Protein AF-A0A136HHC5-F1 (afdb_monomer)

Sequence (168 aa):
MVLAQAPSWQAALGEQFEQPYMQRLMQFLRTQADQQKVIFPPSENWFHAFEATPLDDVKVVILGQDPYHQPGQAHGLCFSVQPGVKVPPSLVNIYKELYSDLGVEPVSHGYLESWAQQGVLLLNSVLTVEQGAAGSHQGKGWERFTDEVIRVINARCQHVVFMLWGSY

Foldseek 3Di:
DAVPLAVQVRVQQVVVCVDPLNVQLVVVVVVCVVVVFDKPDPPVQLQVLSNLAHLAQAAEEEEAAEADQAPQQGRNFALAGDPPDARDPVVVVVQVVCCVPPVDHDDRHRHCSVVSNNNYRRHYLYSMDTHPGPCPCPPSRSNVSVVSVVVSSVVPPPNHHYDDPDPD

pLDDT: mean 96.65, std 3.64, range [62.94, 98.81]

Mean predicted aligned error: 2.7 Å

Nearest PDB structures (foldseek):
  8ail-assembly1_M  TM=9.779E-01  e=6.963E-22  Bacillus wiedmannii
  3zor-assembly1_A  TM=9.813E-01  e=4.497E-21  Bacillus subtilis subsp. subtilis str. 168
  3tr7-assembly1_A  TM=9.727E-01  e=1.069E-20  Coxiella burnetii
  6lyv-assembly7_M  TM=9.273E-01  e=2.427E-17  Human gammaherpesvirus 8
  6lyj-assembly2_B  TM=9.485E-01  e=1.123E-16  human gammaherpesvirus 4

Secondary structure (DSSP, 8-state):
---TT-HHHHHHHGGGGGSHHHHHHHHHHHHHHHTT--EES-GGGTTHHHHHS-GGG--EEEEESS---STTT-SSSTT---TTSPPPHHHHHHHHHHHHHH-PPPPS----HHHHTTTEEEEESS--EETTBTTTTTTSSHHHHHHHHHHHHHHH-SSPEEE--S--

Solvent-accessible surface area (backbone atoms only — not comparable to full-atom values): 9142 Å² total; per-residue (Å²): 133,78,46,81,80,18,60,65,43,28,76,73,48,49,70,54,56,75,33,73,56,41,48,51,30,52,50,50,54,48,53,40,50,76,69,69,51,58,56,22,24,55,80,88,22,48,56,33,30,44,50,48,20,44,57,92,50,46,42,32,39,40,57,34,57,56,44,48,31,53,90,75,32,29,58,32,38,38,83,29,24,39,82,94,42,82,59,50,72,70,46,53,50,53,37,51,47,43,28,74,76,71,65,44,80,69,72,95,58,26,59,50,63,73,47,18,66,72,10,31,31,26,39,34,38,24,53,44,18,35,60,80,34,80,68,65,44,64,93,48,40,40,50,64,52,42,50,50,50,54,50,48,44,71,72,75,49,72,89,60,44,76,50,79,75,75,94,122

Radius of gyration: 15.77 Å; Cα contacts (8 Å, |Δi|>4): 286; chains: 1; bounding box: 41×30×38 Å

Structure (mmCIF, N/CA/C/O backbone):
data_AF-A0A136HHC5-F1
#
_entry.id   AF-A0A136HHC5-F1
#
loop_
_atom_site.group_PDB
_atom_site.id
_atom_site.type_symbol
_atom_site.label_atom_id
_atom_site.label_alt_id
_atom_site.label_comp_id
_atom_site.label_asym_id
_atom_site.label_entity_id
_atom_site.label_seq_id
_atom_site.pdbx_PDB_ins_code
_atom_site.Cartn_x
_atom_site.Cartn_y
_atom_site.Cartn_z
_atom_site.occupancy
_atom_site.B_iso_or_equiv
_atom_site.auth_seq_id
_atom_site.auth_comp_id
_atom_site.auth_asym_id
_atom_site.auth_atom_id
_atom_site.pdbx_PDB_model_num
ATOM 1 N N . MET A 1 1 ? -15.417 5.228 6.291 1.00 80.44 1 MET A N 1
ATOM 2 C CA . MET A 1 1 ? -14.412 4.783 5.306 1.00 80.44 1 MET A CA 1
ATOM 3 C C . MET A 1 1 ? -15.156 4.103 4.182 1.00 80.44 1 MET A C 1
ATOM 5 O O . MET A 1 1 ? -16.056 3.329 4.474 1.00 80.44 1 MET A O 1
ATOM 9 N N . VAL A 1 2 ? -14.852 4.468 2.942 1.00 89.56 2 VAL A N 1
ATOM 10 C CA . VAL A 1 2 ? -15.470 3.933 1.724 1.00 89.56 2 VAL A CA 1
ATOM 11 C C . VAL A 1 2 ? -14.469 4.119 0.584 1.00 89.56 2 VAL A C 1
ATOM 13 O O . VAL A 1 2 ? -13.687 5.067 0.622 1.00 89.56 2 VAL A O 1
ATOM 16 N N . LEU A 1 3 ? -14.497 3.250 -0.421 1.00 92.88 3 LEU A N 1
ATOM 17 C CA . LEU A 1 3 ? -13.635 3.306 -1.604 1.00 92.88 3 LEU A CA 1
ATOM 18 C C . LEU A 1 3 ? -14.286 4.156 -2.706 1.00 92.88 3 LEU A C 1
ATOM 20 O O . LEU A 1 3 ? -14.445 3.718 -3.841 1.00 92.88 3 LEU A O 1
ATOM 24 N N . ALA A 1 4 ? -14.712 5.377 -2.370 1.00 90.69 4 ALA A N 1
ATOM 25 C CA . ALA A 1 4 ? -15.501 6.221 -3.275 1.00 90.69 4 ALA A CA 1
ATOM 26 C C . ALA A 1 4 ? -14.787 6.535 -4.604 1.00 90.69 4 ALA A C 1
ATOM 28 O O . ALA A 1 4 ? -15.439 6.631 -5.639 1.00 90.69 4 ALA A O 1
ATOM 29 N N . GLN A 1 5 ? -13.459 6.666 -4.572 1.00 94.19 5 GLN A N 1
ATOM 30 C CA . GLN A 1 5 ? -12.620 6.950 -5.743 1.00 94.19 5 GLN A CA 1
ATOM 31 C C . GLN A 1 5 ? -12.124 5.679 -6.453 1.00 94.19 5 GLN A C 1
ATOM 33 O O . GLN A 1 5 ? -11.455 5.763 -7.476 1.00 94.19 5 GLN A O 1
ATOM 38 N N . ALA A 1 6 ? -12.480 4.497 -5.946 1.00 96.94 6 ALA A N 1
ATOM 39 C CA . ALA A 1 6 ? -12.073 3.204 -6.479 1.00 96.94 6 ALA A CA 1
ATOM 40 C C . ALA A 1 6 ? -13.317 2.313 -6.693 1.00 96.94 6 ALA A C 1
ATOM 42 O O . ALA A 1 6 ? -13.545 1.365 -5.939 1.00 96.94 6 ALA A O 1
ATOM 43 N N . PRO A 1 7 ? -14.171 2.611 -7.694 1.00 97.19 7 PRO A N 1
ATOM 44 C CA . PRO A 1 7 ? -15.509 2.023 -7.820 1.00 97.19 7 PRO A CA 1
ATOM 45 C C . PRO A 1 7 ? -15.515 0.503 -8.039 1.00 97.19 7 PRO A C 1
ATOM 47 O O . PRO A 1 7 ? -16.367 -0.187 -7.474 1.00 97.19 7 PRO A O 1
ATOM 50 N N . SER A 1 8 ? -14.565 -0.040 -8.809 1.00 97.75 8 SER A N 1
ATOM 51 C CA . SER A 1 8 ? -14.440 -1.492 -9.018 1.00 97.75 8 SER A CA 1
ATOM 52 C C . SER A 1 8 ? -14.095 -2.219 -7.714 1.00 97.75 8 SER A C 1
ATOM 54 O O . SER A 1 8 ? -14.680 -3.257 -7.396 1.00 97.75 8 SER A O 1
ATOM 56 N N . TRP A 1 9 ? -13.235 -1.616 -6.892 1.00 98.31 9 TRP A N 1
ATOM 57 C CA . TRP A 1 9 ? -12.941 -2.101 -5.548 1.00 98.31 9 TRP A CA 1
ATOM 58 C C . TRP A 1 9 ? -14.110 -1.915 -4.582 1.00 98.31 9 TRP A C 1
ATOM 60 O O . TRP A 1 9 ? -14.411 -2.829 -3.819 1.00 98.31 9 TRP A O 1
ATOM 70 N N . GLN A 1 10 ? -14.814 -0.783 -4.629 1.00 98.00 10 GLN A N 1
ATOM 71 C CA . GLN A 1 10 ? -15.997 -0.532 -3.803 1.00 98.00 10 GLN A CA 1
ATOM 72 C C . GLN A 1 10 ? -17.084 -1.584 -4.037 1.00 98.00 10 GLN A C 1
ATOM 74 O O . GLN A 1 10 ? -17.690 -2.058 -3.080 1.00 98.00 10 GLN A O 1
ATOM 79 N N . ALA A 1 11 ? -17.307 -1.988 -5.288 1.00 97.38 11 ALA A N 1
ATOM 80 C CA . ALA A 1 11 ? -18.255 -3.047 -5.620 1.00 97.38 11 ALA A CA 1
ATOM 81 C C . ALA A 1 11 ? -17.830 -4.427 -5.080 1.00 97.38 11 ALA A C 1
ATOM 83 O O . ALA A 1 11 ? -18.678 -5.280 -4.830 1.00 97.38 11 ALA A O 1
ATOM 84 N N . ALA A 1 12 ? -16.527 -4.671 -4.910 1.00 97.62 12 ALA A N 1
ATOM 85 C CA . ALA A 1 12 ? -16.003 -5.950 -4.434 1.00 97.62 12 ALA A CA 1
ATOM 86 C C . ALA A 1 12 ? -15.836 -6.022 -2.906 1.00 97.62 12 ALA A C 1
ATOM 88 O O . ALA A 1 12 ? -16.011 -7.089 -2.323 1.00 97.62 12 ALA A O 1
ATOM 89 N N . LEU A 1 13 ? -15.489 -4.903 -2.269 1.00 97.75 13 LEU A N 1
ATOM 90 C CA . LEU A 1 13 ? -15.077 -4.825 -0.865 1.00 97.75 13 LEU A CA 1
ATOM 91 C C . LEU A 1 13 ? -16.000 -3.956 -0.006 1.00 97.75 13 LEU A C 1
ATOM 93 O O . LEU A 1 13 ? -15.780 -3.862 1.197 1.00 97.75 13 LEU A O 1
ATOM 97 N N . GLY A 1 14 ? -17.024 -3.321 -0.583 1.00 96.56 14 GLY A N 1
ATOM 98 C CA . GLY A 1 14 ? -17.904 -2.386 0.123 1.00 96.56 14 GLY A CA 1
ATOM 99 C C . GLY A 1 14 ? -18.488 -2.957 1.419 1.00 96.56 14 GLY A C 1
ATOM 100 O O . GLY A 1 14 ? -18.450 -2.299 2.457 1.00 96.56 14 GLY A O 1
ATOM 101 N N . GLU A 1 15 ? -18.921 -4.218 1.389 1.00 96.81 15 GLU A N 1
ATOM 102 C CA . GLU A 1 15 ? -19.483 -4.923 2.550 1.00 96.81 15 GLU A CA 1
ATOM 103 C C . GLU A 1 15 ? -18.464 -5.145 3.682 1.00 96.81 15 GLU A C 1
ATOM 105 O O . GLU A 1 15 ? -18.853 -5.298 4.841 1.00 96.81 15 GLU A O 1
ATOM 110 N N . GLN A 1 16 ? -17.153 -5.115 3.395 1.00 97.69 16 GLN A N 1
ATOM 111 C CA . GLN A 1 16 ? -16.116 -5.200 4.431 1.00 97.69 16 GLN A CA 1
ATOM 112 C C . GLN A 1 16 ? -16.173 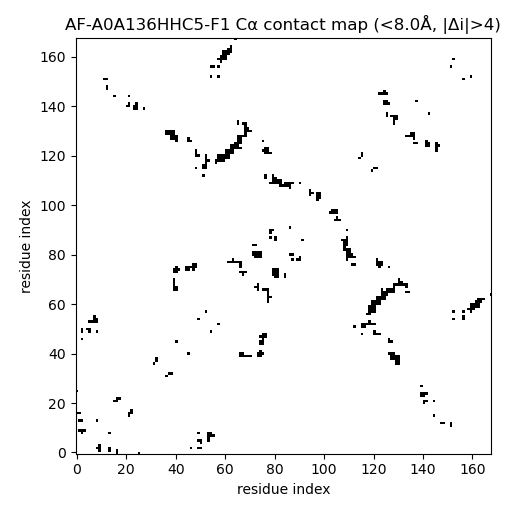-4.003 5.383 1.00 97.69 16 GLN A C 1
ATOM 114 O O . GLN A 1 16 ? -15.860 -4.142 6.567 1.00 97.69 16 GLN A O 1
ATOM 119 N N . PHE A 1 17 ? -16.630 -2.838 4.908 1.00 96.94 17 PHE A N 1
ATOM 120 C CA . PHE A 1 17 ? -16.765 -1.646 5.744 1.00 96.94 17 PHE A CA 1
ATOM 121 C C . PHE A 1 17 ? -17.863 -1.757 6.799 1.00 96.94 17 PHE A C 1
ATOM 123 O O . PHE A 1 17 ? -17.793 -1.074 7.820 1.00 96.94 17 PHE A O 1
ATOM 130 N N . GLU A 1 18 ? -18.823 -2.659 6.618 1.00 96.81 18 GLU A N 1
ATOM 131 C CA . GLU A 1 18 ? -19.905 -2.918 7.571 1.00 96.81 18 GLU A CA 1
ATOM 132 C C . GLU A 1 18 ? -19.519 -3.968 8.623 1.00 96.81 18 GLU A C 1
ATOM 134 O O . GLU A 1 18 ? -20.159 -4.080 9.670 1.00 96.81 18 GLU A O 1
ATOM 139 N N . GLN A 1 19 ? -18.431 -4.708 8.396 1.00 98.06 19 GLN A N 1
ATOM 140 C CA . GLN A 1 19 ? -18.024 -5.797 9.275 1.00 98.06 19 GLN A CA 1
ATOM 141 C C . GLN A 1 19 ? -17.565 -5.292 10.655 1.00 98.06 19 GLN A C 1
ATOM 143 O O . GLN A 1 19 ? -16.882 -4.265 10.754 1.00 98.06 19 GLN A O 1
ATOM 148 N N . PRO A 1 20 ? -17.810 -6.056 11.743 1.00 98.19 20 PRO A N 1
ATOM 149 C CA . PRO A 1 20 ? -17.457 -5.633 13.101 1.00 98.19 20 PRO A CA 1
ATOM 150 C C . PRO A 1 20 ? -15.977 -5.280 13.300 1.00 98.19 20 PRO A C 1
ATOM 152 O O . PRO A 1 20 ? -15.643 -4.417 14.111 1.00 98.19 20 PRO A O 1
ATOM 155 N N . TYR A 1 21 ? -15.061 -5.941 12.583 1.00 97.88 21 TYR A N 1
ATOM 156 C CA . TYR A 1 21 ? -13.632 -5.639 12.692 1.00 97.88 21 TYR A CA 1
ATOM 157 C C . TYR A 1 21 ? -13.293 -4.258 12.110 1.00 97.88 21 TYR A C 1
ATOM 159 O O . TYR A 1 21 ? -12.516 -3.528 12.721 1.00 97.88 21 TYR A O 1
ATOM 167 N N . MET A 1 22 ? -13.928 -3.871 11.000 1.00 97.62 22 MET A N 1
ATOM 168 C CA . MET A 1 22 ? -13.718 -2.574 10.364 1.00 97.62 22 MET A CA 1
ATOM 169 C C . MET A 1 22 ? -14.365 -1.443 11.168 1.00 97.62 22 MET A C 1
ATOM 171 O O . MET A 1 22 ? -13.780 -0.374 11.313 1.00 97.62 22 MET A O 1
ATOM 175 N N . GLN A 1 23 ? -15.524 -1.692 11.788 1.00 97.94 23 GLN A N 1
ATOM 176 C CA . GLN A 1 23 ? -16.146 -0.742 12.720 1.00 97.94 23 GLN A CA 1
ATOM 177 C C . GLN A 1 23 ? -15.245 -0.455 13.933 1.00 97.94 23 GLN A C 1
ATOM 179 O O . GLN A 1 23 ? -15.059 0.703 14.311 1.00 97.94 23 GLN A O 1
ATOM 184 N N . ARG A 1 24 ? -14.611 -1.493 14.500 1.00 98.31 24 ARG A N 1
ATOM 185 C CA . ARG A 1 24 ? -13.623 -1.333 15.582 1.00 98.31 24 ARG A CA 1
ATOM 186 C C . ARG A 1 24 ? -12.379 -0.572 15.130 1.00 98.31 24 ARG A C 1
ATOM 188 O O . ARG A 1 24 ? -11.920 0.301 15.861 1.00 98.31 24 ARG A O 1
ATOM 195 N N . LEU A 1 25 ? -11.866 -0.858 13.933 1.00 98.38 25 LEU A N 1
ATOM 196 C CA . LEU A 1 25 ? -10.742 -0.121 13.352 1.00 98.38 25 LEU A CA 1
ATOM 197 C C . LEU A 1 25 ? -11.087 1.365 13.154 1.00 98.38 25 LEU A C 1
ATOM 199 O O . LEU A 1 25 ? -10.315 2.232 13.555 1.00 98.38 25 LEU A O 1
ATOM 203 N N . MET A 1 26 ? -12.269 1.677 12.616 1.00 97.19 26 MET A N 1
ATOM 204 C CA . MET A 1 26 ? -12.738 3.059 12.466 1.00 97.19 26 MET A CA 1
ATOM 205 C C . MET A 1 26 ? -12.844 3.783 13.808 1.00 97.19 26 MET A C 1
ATOM 207 O O . MET A 1 26 ? -12.434 4.938 13.914 1.00 97.19 26 MET A O 1
ATOM 211 N N . GLN A 1 27 ? -13.374 3.119 14.838 1.00 98.19 27 GLN A N 1
ATOM 212 C CA . GLN A 1 27 ? -13.432 3.686 16.183 1.00 98.19 27 GLN A CA 1
ATOM 213 C C . GLN A 1 27 ? -12.029 3.941 16.743 1.00 98.19 27 GLN A C 1
ATOM 215 O O . GLN A 1 27 ? -11.778 5.024 17.261 1.00 98.19 27 GLN A O 1
ATOM 220 N N . PHE A 1 28 ? -11.107 2.988 16.586 1.00 98.50 28 PHE A N 1
ATOM 221 C CA . PHE A 1 28 ? -9.712 3.146 16.992 1.00 98.50 28 PHE A CA 1
ATOM 222 C C . PHE A 1 28 ? -9.057 4.364 16.323 1.00 98.50 28 PHE A C 1
ATOM 224 O O . PHE A 1 28 ? -8.493 5.206 17.017 1.00 98.50 28 PHE A O 1
ATOM 231 N N . LEU A 1 29 ? -9.182 4.506 15.000 1.00 98.06 29 LEU A N 1
ATOM 232 C CA . LEU A 1 29 ? -8.600 5.634 14.261 1.00 98.06 29 LEU A CA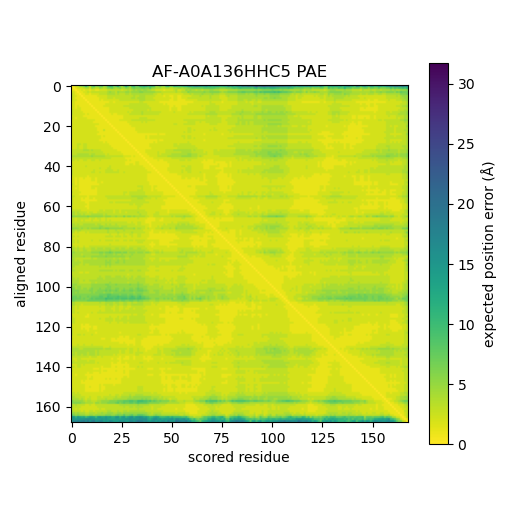 1
ATOM 233 C C . LEU A 1 29 ? -9.212 6.978 14.682 1.00 98.06 29 LEU A C 1
ATOM 235 O O . LEU A 1 29 ? -8.485 7.961 14.804 1.00 98.06 29 LEU A O 1
ATOM 239 N N . ARG A 1 30 ? -10.522 7.019 14.971 1.00 97.50 30 ARG A N 1
ATOM 240 C CA . ARG A 1 30 ? -11.179 8.209 15.540 1.00 97.50 30 ARG A CA 1
ATOM 241 C C . ARG A 1 30 ? -10.616 8.562 16.910 1.00 97.50 30 ARG A C 1
ATOM 243 O O . ARG A 1 30 ? -10.224 9.699 17.112 1.00 97.50 30 ARG A O 1
ATOM 250 N N . THR A 1 31 ? -10.485 7.590 17.811 1.00 98.25 31 THR A N 1
ATOM 251 C CA . THR A 1 31 ? -9.892 7.821 19.136 1.00 98.25 31 THR A CA 1
ATOM 252 C C . THR A 1 31 ? -8.457 8.338 19.040 1.00 98.25 31 THR A C 1
ATOM 254 O O . THR A 1 31 ? -8.079 9.229 19.793 1.00 98.25 31 THR A O 1
ATOM 257 N N . GLN A 1 32 ? -7.659 7.821 18.105 1.00 97.94 32 GLN A N 1
ATOM 258 C CA . GLN A 1 32 ? -6.300 8.314 17.874 1.00 97.94 32 GLN A CA 1
ATOM 259 C C . GLN A 1 32 ? -6.311 9.779 17.390 1.00 97.94 32 GLN A C 1
ATOM 261 O O . GLN A 1 32 ? -5.520 10.588 17.874 1.00 97.94 32 GLN A O 1
ATOM 266 N N . ALA A 1 33 ? -7.236 10.138 16.494 1.00 94.81 33 ALA A N 1
ATOM 267 C CA . ALA A 1 33 ? -7.417 11.515 16.035 1.00 94.81 33 ALA A CA 1
ATOM 268 C C . ALA A 1 33 ? -7.913 12.455 17.153 1.00 94.81 33 ALA A C 1
ATOM 270 O O . ALA A 1 33 ? -7.386 13.557 17.295 1.00 94.81 33 ALA A O 1
ATOM 271 N N . ASP A 1 34 ? -8.853 12.009 17.993 1.00 97.38 34 ASP A N 1
ATOM 272 C CA . ASP A 1 34 ? -9.353 12.761 19.156 1.00 97.38 34 ASP A CA 1
ATOM 273 C C . ASP A 1 34 ? -8.240 13.025 20.186 1.00 97.38 34 ASP A C 1
ATOM 275 O O . ASP A 1 34 ? -8.235 14.046 20.873 1.00 97.38 34 ASP A O 1
ATOM 279 N N . GLN A 1 35 ? -7.255 12.125 20.261 1.00 97.75 35 GLN A N 1
ATOM 280 C CA . GLN A 1 35 ? -6.031 12.275 21.056 1.00 97.75 35 GLN A CA 1
ATOM 281 C C . GLN A 1 35 ? -4.962 13.147 20.378 1.00 97.75 35 GLN A C 1
ATOM 283 O O . GLN A 1 35 ? -3.842 13.233 20.876 1.00 97.75 35 GLN A O 1
ATOM 288 N N . GLN A 1 36 ? -5.287 13.785 19.250 1.00 97.38 36 GLN A N 1
ATOM 289 C CA . GLN A 1 36 ? -4.389 14.644 18.472 1.00 97.38 36 GLN A CA 1
ATOM 290 C C . GLN A 1 36 ? -3.122 13.932 17.976 1.00 97.38 36 GLN A C 1
ATOM 292 O O . GLN A 1 36 ? -2.094 14.568 17.733 1.00 97.38 36 GLN A O 1
ATOM 297 N N . LYS A 1 37 ? -3.181 12.607 17.805 1.00 97.88 37 LYS A N 1
ATOM 298 C CA . LYS A 1 37 ? -2.072 11.846 17.233 1.00 97.88 37 LYS A CA 1
ATOM 299 C C . LYS A 1 37 ? -1.981 12.094 15.734 1.00 97.88 37 LYS A C 1
ATOM 301 O O . LYS A 1 37 ? -2.989 12.110 15.029 1.00 97.88 37 LYS A O 1
ATOM 306 N N . VAL A 1 38 ? -0.755 12.227 15.238 1.00 97.94 38 VAL A N 1
ATOM 307 C CA . VAL A 1 38 ? -0.491 12.335 13.801 1.00 97.94 38 VAL A CA 1
ATOM 308 C C . VAL A 1 38 ? -0.429 10.928 13.215 1.00 97.94 38 VAL A C 1
ATOM 310 O O . VAL A 1 38 ? 0.396 10.112 13.628 1.00 97.94 38 VAL A O 1
ATOM 313 N N . ILE A 1 39 ? -1.311 10.649 12.258 1.00 98.31 39 ILE A N 1
ATOM 314 C CA . ILE A 1 39 ? -1.408 9.362 11.566 1.00 98.31 39 ILE A CA 1
ATOM 315 C C . ILE A 1 39 ? -0.967 9.549 10.118 1.00 98.31 39 ILE A C 1
ATOM 317 O O . ILE A 1 39 ? -1.404 10.489 9.453 1.00 98.31 39 ILE A O 1
ATOM 321 N N . PHE A 1 40 ? -0.137 8.631 9.628 1.00 98.31 40 PHE A N 1
ATOM 322 C CA . PHE A 1 40 ? 0.273 8.560 8.234 1.00 98.31 40 PHE A CA 1
ATOM 323 C C . PHE A 1 40 ? -0.289 7.321 7.522 1.00 98.31 40 PHE A C 1
ATOM 325 O O . PHE A 1 40 ? -0.449 6.278 8.156 1.00 98.31 40 PHE A O 1
ATOM 332 N N . PRO A 1 41 ? -0.543 7.415 6.204 1.00 97.88 41 PRO A N 1
ATOM 333 C CA . PRO A 1 41 ? -0.592 8.669 5.446 1.00 97.88 41 PRO A CA 1
ATOM 334 C C . PRO A 1 41 ? -1.828 9.512 5.858 1.00 97.88 41 PRO A C 1
ATOM 336 O O . PRO A 1 41 ? -2.643 9.037 6.659 1.00 97.88 41 PRO A O 1
ATOM 339 N N . PRO A 1 42 ? -1.975 10.757 5.357 1.00 96.19 42 PRO A N 1
ATOM 340 C CA . PRO A 1 42 ? -3.217 11.521 5.501 1.00 96.19 42 PRO A CA 1
ATOM 341 C C . PRO A 1 42 ? -4.443 10.695 5.092 1.00 96.19 42 PRO A C 1
ATOM 343 O O . PRO A 1 42 ? -4.336 9.814 4.236 1.00 96.19 42 PRO A O 1
ATOM 346 N N . SER A 1 43 ? -5.593 10.945 5.722 1.00 95.50 43 SER A N 1
ATOM 347 C CA . SER A 1 43 ? -6.784 10.086 5.600 1.00 95.50 43 SER A CA 1
ATOM 348 C C . SER A 1 43 ? -7.309 9.913 4.178 1.00 95.50 43 SER A C 1
ATOM 350 O O . SER A 1 43 ? -7.822 8.850 3.837 1.00 95.50 43 SER A O 1
ATOM 352 N N . GLU A 1 44 ? -7.138 10.934 3.347 1.00 95.81 44 GLU A N 1
ATOM 353 C CA . GLU A 1 44 ? -7.452 10.935 1.922 1.00 95.81 44 GLU A CA 1
ATOM 354 C C . GLU A 1 44 ? -6.623 9.918 1.127 1.00 95.81 44 GLU A C 1
ATOM 356 O O . GLU A 1 44 ? -7.083 9.433 0.106 1.00 95.81 44 GLU A O 1
ATOM 361 N N . ASN A 1 45 ? -5.449 9.527 1.631 1.00 97.50 45 ASN A N 1
ATOM 362 C CA . ASN A 1 45 ? -4.514 8.634 0.951 1.00 97.50 45 ASN A CA 1
ATOM 363 C C . ASN A 1 45 ? -4.510 7.208 1.523 1.00 97.50 45 ASN A C 1
ATOM 365 O O . ASN A 1 45 ? -3.694 6.388 1.109 1.00 97.50 45 ASN A O 1
ATOM 369 N N . TRP A 1 46 ? -5.379 6.867 2.484 1.00 97.75 46 TRP A N 1
ATOM 370 C CA . TRP A 1 46 ? -5.407 5.509 3.062 1.00 97.75 46 TRP A CA 1
ATOM 371 C C . TRP A 1 46 ? -5.709 4.424 2.027 1.00 97.75 46 TRP A C 1
ATOM 373 O O . TRP A 1 46 ? -5.282 3.284 2.188 1.00 97.75 46 TRP A O 1
ATOM 383 N N . PHE A 1 47 ? -6.439 4.783 0.973 1.00 98.12 47 PHE A N 1
ATOM 384 C CA . PHE A 1 47 ? -6.871 3.870 -0.077 1.00 98.12 47 PHE A CA 1
ATOM 385 C C . PHE A 1 47 ? -6.238 4.163 -1.437 1.00 98.12 47 PHE A C 1
ATOM 387 O O . PHE A 1 47 ? -6.654 3.569 -2.427 1.00 98.12 47 PHE A O 1
ATOM 394 N N . HIS A 1 48 ? -5.213 5.020 -1.485 1.00 98.56 48 HIS A N 1
ATOM 395 C CA . HIS A 1 48 ? -4.611 5.492 -2.736 1.00 98.56 48 HIS A CA 1
ATOM 396 C C . HIS A 1 48 ? -4.158 4.348 -3.659 1.00 98.56 48 HIS A C 1
ATOM 398 O O . HIS A 1 48 ? -4.371 4.408 -4.863 1.00 98.56 48 HIS A O 1
ATOM 404 N N . ALA A 1 49 ? -3.644 3.236 -3.113 1.00 98.56 49 ALA A N 1
ATOM 405 C CA . ALA A 1 49 ? -3.296 2.052 -3.910 1.00 98.56 49 ALA A CA 1
ATOM 406 C C . ALA A 1 49 ? -4.459 1.510 -4.766 1.00 98.56 49 ALA A C 1
ATOM 408 O O . ALA A 1 49 ? -4.242 1.089 -5.902 1.00 98.56 49 ALA A O 1
ATOM 409 N N . PHE A 1 50 ? -5.688 1.547 -4.243 1.00 98.56 50 PHE A N 1
ATOM 410 C CA . PHE A 1 50 ? -6.897 1.093 -4.938 1.00 98.56 50 PHE A CA 1
ATOM 411 C C . PHE A 1 50 ? -7.403 2.111 -5.960 1.00 98.56 50 PHE A C 1
ATOM 413 O O . PHE A 1 50 ? -8.018 1.735 -6.955 1.00 98.56 50 PHE A O 1
ATOM 420 N N . GLU A 1 51 ? -7.164 3.396 -5.702 1.00 98.00 51 GLU A N 1
ATOM 421 C CA . GLU A 1 51 ? -7.524 4.499 -6.595 1.00 98.00 51 GLU A CA 1
ATOM 422 C C . GLU A 1 51 ? -6.588 4.531 -7.808 1.00 98.00 51 GLU A C 1
ATOM 424 O O . GLU A 1 51 ? -7.040 4.647 -8.944 1.00 98.00 51 GLU A O 1
ATOM 429 N N . ALA A 1 52 ? -5.289 4.343 -7.568 1.00 98.38 52 ALA A N 1
ATOM 430 C CA . ALA A 1 52 ? -4.261 4.316 -8.599 1.00 98.38 52 ALA A CA 1
ATOM 431 C C . ALA A 1 52 ? -4.257 3.018 -9.427 1.00 98.38 52 ALA A C 1
ATOM 433 O O . ALA A 1 52 ? -3.798 3.032 -10.567 1.00 98.38 52 ALA A O 1
ATOM 434 N N . THR A 1 53 ? -4.750 1.904 -8.868 1.00 98.69 53 THR A N 1
ATOM 435 C CA . THR A 1 53 ? -4.803 0.597 -9.548 1.00 98.69 53 THR A CA 1
ATOM 436 C C . THR A 1 53 ? -6.208 -0.009 -9.449 1.00 98.69 53 THR A C 1
ATOM 438 O O . THR A 1 53 ? -6.498 -0.701 -8.468 1.00 98.69 53 THR A O 1
ATOM 441 N N . PRO A 1 54 ? -7.103 0.218 -10.430 1.00 98.12 54 PRO A N 1
ATOM 442 C CA . PRO A 1 54 ? -8.42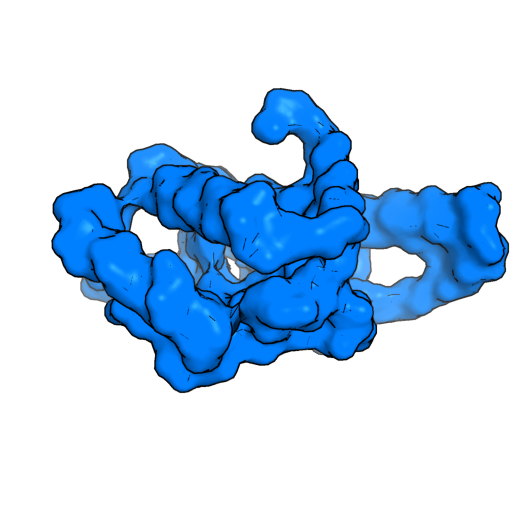6 -0.408 -10.460 1.00 98.12 54 PRO A CA 1
ATOM 443 C C . PRO A 1 54 ? -8.348 -1.941 -10.422 1.00 98.12 54 PRO A C 1
ATOM 445 O O . PRO A 1 54 ? -7.419 -2.526 -10.972 1.00 98.12 54 PRO A O 1
ATOM 448 N N . LEU A 1 55 ? -9.341 -2.602 -9.810 1.00 98.44 55 LEU A N 1
ATOM 449 C CA . LEU A 1 55 ? -9.353 -4.065 -9.629 1.00 98.44 55 LEU A CA 1
ATOM 450 C C . LEU A 1 55 ? -9.133 -4.835 -10.941 1.00 98.44 55 LEU A C 1
ATOM 452 O O . LEU A 1 55 ? -8.371 -5.799 -10.973 1.00 98.44 55 LEU A O 1
ATOM 456 N N . ASP A 1 56 ? -9.777 -4.391 -12.018 1.00 96.69 56 ASP A N 1
ATOM 457 C CA . ASP A 1 56 ? -9.722 -5.056 -13.323 1.00 96.69 56 ASP A CA 1
ATOM 458 C C . ASP A 1 56 ? -8.373 -4.851 -14.042 1.00 96.69 56 ASP A C 1
ATOM 460 O O . ASP A 1 56 ? -8.047 -5.597 -14.964 1.00 96.69 56 ASP A O 1
ATOM 464 N N . ASP A 1 57 ? -7.567 -3.887 -13.586 1.00 97.75 57 ASP A N 1
ATOM 465 C CA . ASP A 1 57 ? -6.261 -3.542 -14.157 1.00 97.75 57 ASP A CA 1
ATOM 466 C C . ASP A 1 57 ? -5.084 -4.153 -13.376 1.00 97.75 57 ASP A C 1
ATOM 468 O O . ASP A 1 57 ? -3.925 -3.984 -13.770 1.00 97.75 57 ASP A O 1
ATOM 472 N N . VAL A 1 58 ? -5.348 -4.867 -12.274 1.00 98.62 58 VAL A N 1
ATOM 473 C CA . VAL A 1 58 ? -4.306 -5.497 -11.450 1.00 98.62 58 VAL A CA 1
ATOM 474 C C . VAL A 1 58 ? -3.577 -6.578 -12.251 1.00 98.62 58 VAL A C 1
ATOM 476 O O . VAL A 1 58 ? -4.161 -7.580 -12.660 1.00 98.62 58 VAL A O 1
ATOM 479 N N . LYS A 1 59 ? -2.262 -6.404 -12.412 1.00 98.56 59 LYS A N 1
ATOM 480 C CA . LYS A 1 59 ? -1.347 -7.358 -13.066 1.00 98.56 59 LYS A CA 1
ATOM 481 C C . LYS A 1 59 ? -0.304 -7.902 -12.102 1.00 98.56 59 LYS A C 1
ATOM 483 O O . LYS A 1 59 ? 0.050 -9.077 -12.164 1.00 98.56 59 LYS A O 1
ATOM 488 N N . VAL A 1 60 ? 0.196 -7.043 -11.217 1.00 98.75 60 VAL A N 1
ATOM 489 C CA . VAL A 1 60 ? 1.213 -7.384 -10.220 1.00 98.75 60 VAL A CA 1
ATOM 490 C C . VAL A 1 60 ? 0.753 -6.878 -8.862 1.00 98.75 60 VAL A C 1
ATOM 492 O O . VAL A 1 60 ? 0.216 -5.779 -8.766 1.00 98.75 60 VAL A O 1
ATOM 495 N N . VAL A 1 61 ? 0.986 -7.654 -7.811 1.00 98.62 61 VAL A N 1
ATOM 496 C CA . VAL A 1 61 ? 0.795 -7.235 -6.421 1.00 98.62 61 VAL A CA 1
ATOM 497 C C . VAL A 1 61 ? 2.150 -7.252 -5.733 1.00 98.62 61 VAL A C 1
ATOM 499 O O . VAL A 1 61 ? 2.811 -8.289 -5.696 1.00 98.62 61 VAL A O 1
ATOM 502 N N . ILE A 1 62 ? 2.554 -6.115 -5.175 1.00 98.50 62 ILE A N 1
ATOM 503 C CA . ILE A 1 62 ? 3.727 -6.003 -4.307 1.00 98.50 62 ILE A CA 1
ATOM 504 C C . ILE A 1 62 ? 3.215 -5.696 -2.904 1.00 98.50 62 ILE A C 1
ATOM 506 O O . ILE A 1 62 ? 2.435 -4.758 -2.726 1.00 98.50 62 ILE A O 1
ATOM 510 N N . LEU A 1 63 ? 3.649 -6.488 -1.921 1.00 97.12 63 LEU A N 1
ATOM 511 C CA . LEU A 1 63 ? 3.236 -6.321 -0.530 1.00 97.12 63 LEU A CA 1
ATOM 512 C C . LEU A 1 63 ? 4.312 -5.621 0.304 1.00 97.12 63 LEU A C 1
ATOM 514 O O . LEU A 1 63 ? 5.471 -6.035 0.334 1.00 97.12 63 LEU A O 1
ATOM 518 N N . GLY A 1 64 ? 3.901 -4.568 1.006 1.00 96.12 64 GLY A N 1
ATOM 519 C CA . GLY A 1 64 ? 4.635 -3.964 2.116 1.00 96.12 64 GLY A CA 1
ATOM 520 C C . GLY A 1 64 ? 3.987 -4.278 3.466 1.00 96.12 64 GLY A C 1
ATOM 521 O O . GLY A 1 64 ? 2.937 -4.913 3.535 1.00 96.12 64 GLY A O 1
ATOM 522 N N . GLN A 1 65 ? 4.609 -3.819 4.552 1.00 94.38 65 GLN A N 1
ATOM 523 C CA . GLN A 1 65 ? 4.132 -4.065 5.918 1.00 94.38 65 GLN A CA 1
ATOM 524 C C . GLN A 1 65 ? 3.267 -2.900 6.405 1.00 94.38 65 GLN A C 1
ATOM 526 O O . GLN A 1 65 ? 2.043 -2.965 6.361 1.00 94.38 65 GLN A O 1
ATOM 531 N N . ASP A 1 66 ? 3.891 -1.803 6.820 1.00 94.00 66 ASP A N 1
ATOM 532 C CA . ASP A 1 66 ? 3.230 -0.580 7.259 1.00 94.00 66 ASP A CA 1
ATOM 533 C C . ASP A 1 66 ? 3.730 0.646 6.472 1.00 94.00 66 ASP A C 1
ATOM 535 O O . ASP A 1 66 ? 4.783 0.601 5.823 1.00 94.00 66 ASP A O 1
ATOM 539 N N . PRO A 1 67 ? 2.980 1.762 6.471 1.00 97.50 67 PRO A N 1
ATOM 540 C CA . PRO A 1 67 ? 3.410 2.977 5.800 1.00 97.50 67 PRO A CA 1
ATOM 541 C C . PRO A 1 67 ? 4.655 3.569 6.464 1.00 97.50 67 PRO A C 1
ATOM 543 O O . PRO A 1 67 ? 4.926 3.363 7.645 1.00 97.50 67 PRO A O 1
ATOM 546 N N . TYR A 1 68 ? 5.382 4.409 5.731 1.00 97.19 68 TYR A N 1
ATOM 547 C CA . TYR A 1 68 ? 6.437 5.213 6.338 1.00 97.19 68 TYR A CA 1
ATOM 548 C C . TYR A 1 68 ? 5.891 6.130 7.443 1.00 97.19 68 TYR A C 1
ATOM 550 O O . TYR A 1 68 ? 4.930 6.872 7.243 1.00 97.19 68 TYR A O 1
ATOM 558 N N . HIS A 1 69 ? 6.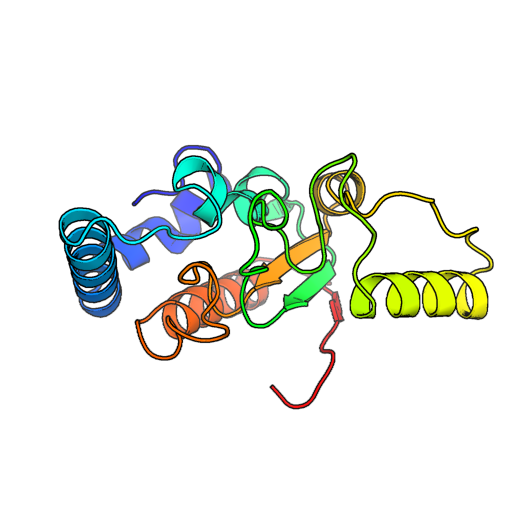554 6.122 8.599 1.00 96.06 69 HIS A N 1
ATOM 559 C CA . HIS A 1 69 ? 6.102 6.814 9.810 1.00 96.06 69 HIS A CA 1
ATOM 560 C C . HIS A 1 69 ? 6.722 8.212 10.009 1.00 96.06 69 HIS A C 1
ATOM 562 O O . HIS A 1 69 ? 6.577 8.793 11.089 1.00 96.06 69 HIS A O 1
ATOM 568 N N . GLN A 1 70 ? 7.442 8.754 9.016 1.00 95.19 70 GLN A N 1
ATOM 569 C CA . GLN A 1 70 ? 7.979 10.122 9.060 1.00 95.19 70 GLN A CA 1
ATOM 570 C C . GLN A 1 70 ? 7.156 11.087 8.192 1.00 95.19 70 GLN A C 1
ATOM 572 O O . GLN A 1 70 ? 6.619 10.678 7.156 1.00 95.19 70 GLN A O 1
ATOM 577 N N . PRO A 1 71 ? 7.102 12.380 8.569 1.00 94.62 71 PRO A N 1
ATOM 578 C CA . PRO A 1 71 ? 6.384 13.400 7.814 1.00 94.62 71 PRO A CA 1
ATOM 579 C C . PRO A 1 71 ? 6.774 13.447 6.336 1.00 94.62 71 PRO A C 1
ATOM 581 O O . PRO A 1 71 ? 7.953 13.398 5.985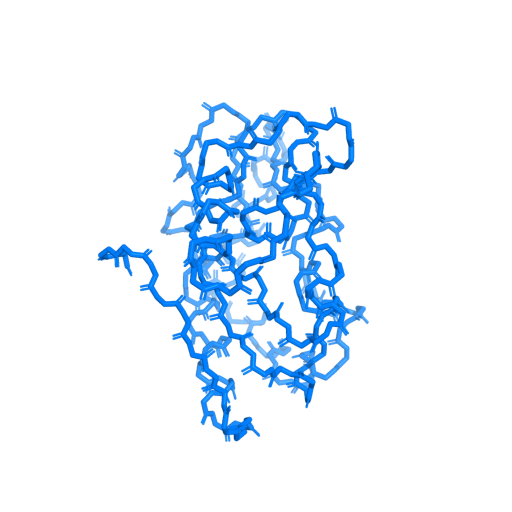 1.00 94.62 71 PRO A O 1
ATOM 584 N N . GLY A 1 72 ? 5.764 13.558 5.472 1.00 92.88 72 GLY A N 1
ATOM 585 C CA . GLY A 1 72 ? 5.933 13.717 4.027 1.00 92.88 72 GLY A CA 1
ATOM 586 C C . GLY A 1 72 ? 6.345 12.453 3.270 1.00 92.88 72 GLY A C 1
ATOM 587 O O . GLY A 1 72 ? 6.417 12.508 2.050 1.00 92.88 72 GLY A O 1
ATOM 588 N N . GLN A 1 73 ? 6.600 11.322 3.938 1.00 94.88 73 GLN A N 1
ATOM 589 C CA . GLN A 1 73 ? 7.021 10.096 3.254 1.00 94.88 73 GLN A CA 1
ATOM 590 C C . GLN A 1 73 ? 5.837 9.325 2.659 1.00 94.88 73 GLN A C 1
ATOM 592 O O . GLN A 1 73 ? 5.743 9.190 1.441 1.00 94.88 73 GLN A O 1
ATOM 597 N N . ALA A 1 74 ? 4.954 8.798 3.512 1.00 96.69 74 ALA A N 1
ATOM 598 C CA . ALA A 1 74 ? 3.883 7.907 3.085 1.00 96.69 74 ALA A CA 1
ATOM 599 C C . ALA A 1 74 ? 2.784 8.646 2.318 1.00 96.69 74 ALA A C 1
ATOM 601 O O . ALA A 1 74 ? 2.323 9.711 2.732 1.00 96.69 74 ALA A O 1
ATOM 602 N N . HIS A 1 75 ? 2.304 8.017 1.246 1.00 98.06 75 HIS A N 1
ATOM 603 C CA . HIS A 1 75 ? 1.188 8.521 0.441 1.00 98.06 75 HIS A CA 1
ATOM 604 C C . HIS A 1 75 ? 0.241 7.415 -0.045 1.00 98.06 75 HIS A C 1
ATOM 606 O O . HIS A 1 75 ? -0.459 7.578 -1.028 1.00 98.06 75 HIS A O 1
ATOM 612 N N . GLY A 1 76 ? 0.204 6.285 0.667 1.00 97.75 76 GLY A N 1
ATOM 613 C CA . GLY A 1 76 ? -0.765 5.213 0.409 1.00 97.75 76 GLY A CA 1
ATOM 614 C C . GLY A 1 76 ? -0.311 4.117 -0.555 1.00 97.75 76 GLY A C 1
ATOM 615 O O . GLY A 1 76 ? -1.080 3.193 -0.792 1.00 97.75 76 GLY A O 1
ATOM 616 N N . LEU A 1 77 ? 0.931 4.169 -1.051 1.00 98.62 77 LEU A N 1
ATOM 617 C CA . LEU A 1 77 ? 1.564 3.096 -1.830 1.00 98.62 77 LEU A CA 1
ATOM 618 C C . LEU A 1 77 ? 2.735 2.491 -1.043 1.00 98.62 77 LEU A C 1
ATOM 620 O O . LEU A 1 77 ? 3.563 3.233 -0.504 1.00 98.62 77 LEU A O 1
ATOM 624 N N . CYS A 1 78 ? 2.843 1.160 -0.985 1.00 97.81 78 CYS A N 1
ATOM 625 C CA . CYS A 1 78 ? 3.988 0.506 -0.341 1.00 97.81 78 CYS A CA 1
ATOM 626 C C . CYS A 1 78 ? 5.308 0.860 -1.048 1.00 97.81 78 CYS A C 1
ATOM 628 O O . CYS A 1 78 ? 5.338 1.039 -2.266 1.00 97.81 78 CYS A O 1
ATOM 630 N N . PHE A 1 79 ? 6.401 0.964 -0.286 1.00 97.50 79 PHE A N 1
ATOM 631 C CA . PHE A 1 79 ? 7.752 1.361 -0.732 1.00 97.50 79 PHE A CA 1
ATOM 632 C C . PHE A 1 79 ? 7.894 2.759 -1.355 1.00 97.50 79 PHE A C 1
ATOM 634 O O . PHE A 1 79 ? 9.007 3.282 -1.407 1.00 97.50 79 PHE A O 1
ATOM 641 N N . SER A 1 80 ? 6.808 3.393 -1.793 1.00 98.25 80 SER A N 1
ATOM 642 C CA . SER A 1 80 ? 6.857 4.694 -2.442 1.00 98.25 80 SER A CA 1
ATOM 643 C C . SER A 1 80 ? 6.905 5.853 -1.445 1.00 98.25 80 SER A C 1
ATOM 645 O O . SER A 1 80 ? 6.294 5.811 -0.376 1.00 98.25 80 SER A O 1
ATOM 647 N N . VAL A 1 81 ? 7.595 6.925 -1.835 1.00 97.69 81 VAL A N 1
ATOM 648 C CA . VAL A 1 81 ? 7.608 8.213 -1.133 1.00 97.69 81 VAL A CA 1
ATOM 649 C C . VAL A 1 81 ? 7.255 9.366 -2.072 1.00 97.69 81 VAL A C 1
ATOM 651 O O . VAL A 1 81 ? 7.464 9.269 -3.281 1.00 97.69 81 VAL A O 1
ATOM 654 N N . GLN A 1 82 ? 6.748 10.468 -1.515 1.00 95.56 82 GLN A N 1
ATOM 655 C CA . GLN A 1 82 ? 6.442 11.689 -2.273 1.00 95.56 82 GLN A CA 1
ATOM 656 C C . GLN A 1 82 ? 7.680 12.270 -2.995 1.00 95.56 82 GLN A C 1
ATOM 658 O O . GLN A 1 82 ? 8.816 12.091 -2.534 1.00 95.56 82 GLN A O 1
ATOM 663 N N . PRO A 1 83 ? 7.501 13.004 -4.111 1.00 94.81 83 PRO A N 1
ATOM 664 C CA . PRO A 1 83 ? 8.589 13.719 -4.771 1.00 94.81 83 PRO A CA 1
ATOM 665 C C . PRO A 1 83 ? 9.339 14.659 -3.815 1.00 94.81 83 PRO A C 1
ATOM 667 O O . PRO A 1 83 ? 8.750 15.289 -2.940 1.00 94.81 83 PRO A O 1
ATOM 670 N N . GLY A 1 84 ? 10.660 14.755 -3.978 1.00 93.88 84 GLY A N 1
ATOM 671 C CA . GLY A 1 84 ? 11.529 15.558 -3.106 1.00 93.88 84 GLY A CA 1
ATOM 672 C C . GLY A 1 84 ? 11.930 14.876 -1.791 1.00 93.88 84 GLY A C 1
ATOM 673 O O . GLY A 1 84 ? 12.847 15.344 -1.118 1.00 93.88 84 GLY A O 1
ATOM 674 N N . VAL A 1 85 ? 11.317 13.741 -1.444 1.00 95.62 85 VAL A N 1
ATOM 675 C CA . VAL A 1 85 ? 11.737 12.916 -0.306 1.00 95.62 85 VAL A CA 1
ATOM 676 C C . VAL A 1 85 ? 12.922 12.040 -0.704 1.00 95.62 85 VAL A C 1
ATOM 678 O O . VAL A 1 85 ? 12.950 11.443 -1.782 1.00 95.62 85 VAL A O 1
ATOM 681 N N . LYS A 1 86 ? 13.904 11.923 0.196 1.00 95.50 86 LYS A N 1
ATOM 682 C CA . LYS A 1 86 ? 15.043 11.017 0.015 1.00 95.50 86 LYS A CA 1
ATOM 683 C C . LYS A 1 86 ? 14.552 9.578 -0.169 1.00 95.50 86 LYS A C 1
ATOM 685 O O . LYS A 1 86 ? 13.798 9.073 0.661 1.00 95.50 86 LYS A O 1
ATOM 690 N N . VAL A 1 87 ? 15.052 8.912 -1.210 1.00 96.81 87 VAL A N 1
ATOM 691 C CA . VAL A 1 87 ? 14.738 7.508 -1.505 1.00 96.81 87 VAL A CA 1
ATOM 692 C C . VAL A 1 87 ? 15.112 6.618 -0.305 1.00 96.81 87 VAL A C 1
ATOM 694 O O . VAL A 1 87 ? 16.276 6.627 0.116 1.00 96.81 87 VAL A O 1
ATOM 697 N N . PRO A 1 88 ? 14.157 5.866 0.273 1.00 95.06 88 PRO A N 1
ATOM 698 C CA . PRO A 1 88 ? 14.423 4.982 1.405 1.00 95.06 88 PRO A CA 1
ATOM 699 C C . PRO A 1 88 ? 15.371 3.827 1.043 1.00 95.06 88 PRO A C 1
ATOM 701 O O . PRO A 1 88 ? 15.360 3.374 -0.102 1.00 95.06 88 PRO A O 1
ATOM 704 N N . PRO A 1 89 ? 16.141 3.276 2.004 1.00 95.25 89 PRO A N 1
ATOM 705 C CA . PRO A 1 89 ? 17.096 2.195 1.734 1.00 95.25 89 PRO A CA 1
ATOM 706 C C . PRO A 1 89 ? 16.486 0.965 1.050 1.00 95.25 89 PRO A C 1
ATOM 708 O O . PRO A 1 89 ? 17.103 0.406 0.147 1.00 95.25 89 PRO A O 1
ATOM 711 N N . SER A 1 90 ? 15.265 0.572 1.428 1.00 93.94 90 SER A N 1
ATOM 712 C CA . SER A 1 90 ? 14.569 -0.557 0.798 1.00 93.94 90 SER A CA 1
ATOM 713 C C . SER A 1 90 ? 14.307 -0.305 -0.688 1.00 93.94 90 SER A C 1
ATOM 715 O O . SER A 1 90 ? 14.582 -1.173 -1.508 1.00 93.94 90 SER A O 1
ATOM 717 N N . LEU A 1 91 ? 13.865 0.904 -1.055 1.00 96.19 91 LEU A N 1
ATOM 718 C 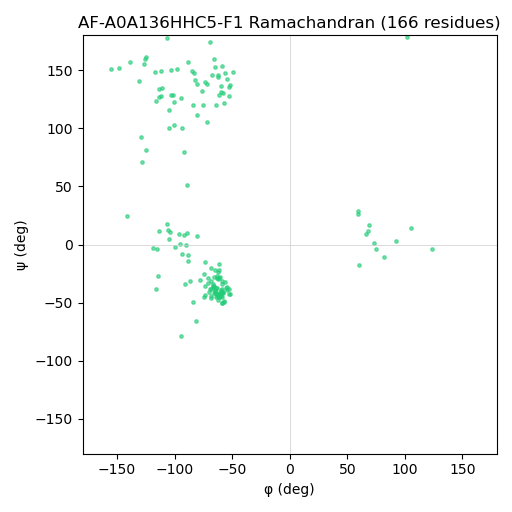CA . LEU A 1 91 ? 13.627 1.263 -2.454 1.00 96.19 91 LEU A CA 1
ATOM 719 C C . LEU A 1 91 ? 14.934 1.419 -3.243 1.00 96.19 91 LEU A C 1
ATOM 721 O O . LEU A 1 91 ? 15.000 1.029 -4.403 1.00 96.19 91 LEU A O 1
ATOM 725 N N . VAL A 1 92 ? 16.010 1.893 -2.604 1.00 97.19 92 VAL A N 1
ATOM 726 C CA . VAL A 1 92 ? 17.352 1.874 -3.212 1.00 97.19 92 VAL A CA 1
ATOM 727 C C . VAL A 1 92 ? 17.762 0.446 -3.583 1.00 97.19 92 VAL A C 1
ATOM 729 O O . VAL A 1 92 ? 18.324 0.236 -4.654 1.00 97.19 92 VAL A O 1
ATOM 732 N N . ASN A 1 93 ? 17.479 -0.541 -2.728 1.00 96.81 93 ASN A N 1
ATOM 733 C CA . ASN A 1 93 ? 17.779 -1.939 -3.036 1.00 96.81 93 ASN A CA 1
ATOM 734 C C . ASN A 1 93 ? 16.893 -2.488 -4.162 1.00 96.81 93 ASN A C 1
ATOM 736 O O . ASN A 1 93 ? 17.413 -3.181 -5.028 1.00 96.81 93 ASN A O 1
ATOM 740 N N . ILE A 1 94 ? 15.608 -2.119 -4.204 1.00 97.06 94 ILE A N 1
ATOM 741 C CA . ILE A 1 94 ? 14.714 -2.471 -5.319 1.00 97.06 94 ILE A CA 1
ATOM 742 C C . ILE A 1 94 ? 15.257 -1.918 -6.646 1.00 97.06 94 ILE A C 1
ATOM 744 O O . ILE A 1 94 ? 15.322 -2.650 -7.626 1.00 97.06 94 ILE A O 1
ATOM 748 N N . TYR A 1 95 ? 15.711 -0.661 -6.693 1.00 97.81 95 TYR A N 1
ATOM 749 C CA . TYR A 1 95 ? 16.300 -0.100 -7.916 1.00 97.81 95 TYR A CA 1
ATOM 750 C C . TYR A 1 95 ? 17.624 -0.758 -8.311 1.00 97.81 95 TYR A C 1
ATOM 752 O O . TYR A 1 95 ? 17.882 -0.929 -9.499 1.00 97.81 95 TYR A O 1
ATOM 760 N N . LYS A 1 96 ? 18.461 -1.146 -7.341 1.00 97.56 96 LYS A N 1
ATOM 761 C CA . LYS A 1 96 ? 19.683 -1.912 -7.633 1.00 97.56 96 LYS A CA 1
ATOM 762 C C . LYS A 1 96 ? 19.363 -3.263 -8.261 1.00 97.56 96 LYS A C 1
ATOM 764 O O . LYS A 1 96 ? 20.033 -3.642 -9.214 1.00 97.56 96 LYS A O 1
ATOM 769 N N . GLU A 1 97 ? 18.357 -3.958 -7.736 1.00 97.44 97 GLU A N 1
ATOM 770 C CA . GLU A 1 97 ? 17.910 -5.232 -8.295 1.00 97.44 97 GLU A CA 1
ATOM 771 C C . GLU A 1 97 ? 17.349 -5.041 -9.705 1.00 97.44 97 GLU A C 1
ATOM 773 O O . GLU A 1 97 ? 17.755 -5.744 -10.619 1.00 97.44 97 GLU A O 1
ATOM 778 N N . LEU A 1 98 ? 16.515 -4.019 -9.917 1.00 97.12 98 LEU A N 1
ATOM 779 C CA . LEU A 1 98 ? 15.952 -3.712 -11.233 1.00 97.12 98 LEU A CA 1
ATOM 780 C C . LEU A 1 98 ? 17.038 -3.429 -12.291 1.00 97.12 98 LEU A C 1
ATOM 782 O O . LEU A 1 98 ? 16.914 -3.850 -13.441 1.00 97.12 98 LEU A O 1
ATOM 786 N N . TYR A 1 99 ? 18.119 -2.751 -11.898 1.00 97.81 99 TYR A N 1
ATOM 787 C CA . TYR A 1 99 ? 19.289 -2.557 -12.753 1.00 97.81 99 TYR A CA 1
ATOM 788 C C . TYR A 1 99 ? 20.050 -3.864 -12.998 1.00 97.81 99 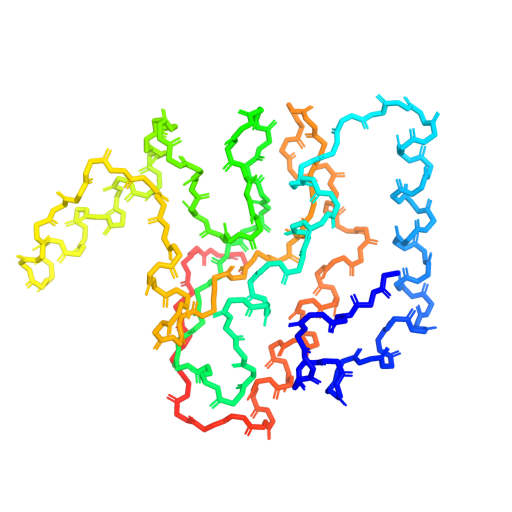TYR A C 1
ATOM 790 O O . TYR A 1 99 ? 20.416 -4.160 -14.130 1.00 97.81 99 TYR A O 1
ATOM 798 N N . SER A 1 100 ? 20.289 -4.653 -11.949 1.00 98.19 100 SER A N 1
ATOM 799 C CA . SER A 1 100 ? 21.047 -5.902 -12.055 1.00 98.19 100 SER A CA 1
ATOM 800 C C . SER A 1 100 ? 20.330 -6.968 -12.887 1.00 98.19 100 SER A C 1
ATOM 802 O O . SER A 1 100 ? 20.998 -7.725 -13.587 1.00 98.19 100 SER A O 1
ATOM 804 N N . ASP A 1 101 ? 19.002 -7.042 -12.796 1.00 97.69 101 ASP A N 1
ATOM 805 C CA . ASP A 1 101 ? 18.169 -8.030 -13.488 1.00 97.69 101 ASP A CA 1
ATOM 806 C C . ASP A 1 101 ? 17.852 -7.595 -14.927 1.00 97.69 101 ASP A C 1
ATOM 808 O O . ASP A 1 101 ? 18.072 -8.338 -15.883 1.00 97.69 101 ASP A O 1
ATOM 812 N N . LEU A 1 102 ? 17.389 -6.352 -15.104 1.00 97.44 102 LEU A N 1
ATOM 813 C CA . LEU A 1 102 ? 16.818 -5.883 -16.373 1.00 97.44 102 LEU A CA 1
ATOM 814 C C . LEU A 1 102 ? 17.624 -4.769 -17.054 1.00 97.44 102 LEU A C 1
ATOM 816 O O . LEU A 1 102 ? 17.259 -4.333 -18.146 1.00 97.44 102 LEU A O 1
ATOM 820 N N . GLY A 1 103 ? 18.691 -4.268 -16.428 1.00 97.44 103 GLY A N 1
ATOM 821 C CA . GLY A 1 103 ? 19.463 -3.132 -16.941 1.00 97.44 103 GLY A CA 1
ATOM 822 C C . GLY A 1 103 ? 18.710 -1.799 -16.893 1.00 97.44 103 GLY A C 1
ATOM 823 O O . GLY A 1 103 ? 19.096 -0.854 -17.579 1.00 97.44 103 GLY A O 1
ATOM 824 N N . VAL A 1 104 ? 17.620 -1.702 -16.123 1.00 96.81 104 VAL A N 1
ATOM 825 C CA . VAL A 1 104 ? 16.854 -0.455 -15.996 1.00 96.81 104 VAL A CA 1
ATOM 826 C C . VAL A 1 104 ? 17.616 0.510 -15.097 1.00 96.81 104 VAL A C 1
ATOM 828 O O . VAL A 1 104 ? 17.859 0.226 -13.925 1.00 96.81 104 VAL A O 1
ATOM 831 N N . GLU A 1 105 ? 17.972 1.668 -15.645 1.00 96.25 105 GLU A N 1
ATOM 832 C CA . GLU A 1 105 ? 18.711 2.695 -14.914 1.00 96.25 105 GLU A CA 1
ATOM 833 C C . GLU A 1 105 ? 17.917 3.217 -13.699 1.00 96.25 105 GLU A C 1
ATOM 835 O O . GLU A 1 105 ? 16.755 3.621 -13.846 1.00 96.25 105 GLU A O 1
ATOM 840 N N . PRO A 1 106 ? 18.519 3.250 -12.493 1.00 93.19 106 PRO A N 1
ATOM 841 C CA . PRO A 1 106 ? 17.877 3.796 -11.305 1.00 93.19 106 PRO A CA 1
ATOM 842 C C . PRO A 1 106 ? 17.485 5.267 -11.467 1.00 93.19 106 PRO A C 1
ATOM 844 O O . PRO A 1 106 ? 18.281 6.107 -11.890 1.00 93.19 106 PRO A O 1
ATOM 847 N N . VAL A 1 107 ? 16.275 5.609 -11.026 1.00 93.88 107 VAL A N 1
ATOM 848 C CA . VAL A 1 107 ? 15.826 7.004 -10.930 1.00 93.88 107 VAL A CA 1
ATOM 849 C C . VAL A 1 107 ? 16.192 7.617 -9.575 1.00 93.88 107 VAL A C 1
ATOM 851 O O . VAL A 1 107 ? 16.365 6.927 -8.570 1.00 93.88 107 VAL A O 1
ATOM 854 N N . SER A 1 108 ? 16.283 8.947 -9.523 1.00 93.38 108 SER A N 1
ATOM 855 C CA . SER A 1 108 ? 16.679 9.703 -8.324 1.00 93.38 108 SER A CA 1
ATOM 856 C C . SER A 1 108 ? 15.512 10.099 -7.403 1.00 93.38 108 SER A C 1
ATOM 858 O O . SER A 1 108 ? 15.708 10.870 -6.463 1.00 93.38 108 SER A O 1
ATOM 860 N N . HIS A 1 109 ? 14.307 9.567 -7.634 1.00 96.81 109 HIS A N 1
ATOM 861 C CA . HIS A 1 109 ? 13.117 9.790 -6.805 1.00 96.81 109 HIS A CA 1
ATOM 862 C C . HIS A 1 109 ? 12.485 8.474 -6.341 1.00 96.81 109 HIS A C 1
ATOM 864 O O . HIS A 1 109 ? 12.692 7.421 -6.939 1.00 96.81 109 HIS A O 1
ATOM 870 N N . GLY A 1 110 ? 11.678 8.534 -5.278 1.00 97.25 110 GLY A N 1
ATOM 871 C CA . GLY A 1 110 ? 10.965 7.370 -4.738 1.00 97.25 110 GLY A CA 1
ATOM 872 C C . GLY A 1 110 ? 9.467 7.311 -5.060 1.00 97.25 110 GLY A C 1
ATOM 873 O O . GLY A 1 110 ? 8.736 6.514 -4.474 1.00 97.25 110 GLY A O 1
ATOM 874 N N . TYR A 1 111 ? 8.995 8.176 -5.958 1.00 98.19 111 TYR A N 1
ATOM 875 C CA . TYR A 1 111 ? 7.590 8.244 -6.360 1.00 98.19 111 TYR A CA 1
ATOM 876 C C . TYR A 1 111 ? 7.257 7.159 -7.399 1.00 98.19 111 TYR A C 1
ATOM 878 O O . TYR A 1 111 ? 7.763 7.214 -8.518 1.00 98.19 111 TYR A O 1
ATOM 886 N N . LEU A 1 112 ? 6.444 6.169 -7.011 1.00 98.31 112 LEU A N 1
ATOM 887 C CA . LEU A 1 112 ? 6.138 4.945 -7.774 1.00 98.31 112 LEU A CA 1
ATOM 888 C C . LEU A 1 112 ? 4.718 4.953 -8.364 1.00 98.31 112 LEU A C 1
ATOM 890 O O . LEU A 1 112 ? 4.199 3.910 -8.751 1.00 98.31 112 LEU A O 1
ATOM 894 N N . GLU A 1 113 ? 4.086 6.123 -8.450 1.00 98.38 113 GLU A N 1
ATOM 895 C CA . GLU A 1 113 ? 2.745 6.293 -9.029 1.00 98.38 113 GLU A CA 1
ATOM 896 C C . GLU A 1 113 ? 2.639 5.698 -10.440 1.00 98.38 113 GLU A C 1
ATOM 898 O O . GLU A 1 113 ? 1.653 5.054 -10.789 1.00 98.38 113 GLU A O 1
ATOM 903 N N . SER A 1 114 ? 3.699 5.849 -11.240 1.00 97.94 114 SER A N 1
ATOM 904 C CA . SER A 1 114 ? 3.754 5.311 -12.598 1.00 97.94 114 SER A CA 1
ATOM 905 C C . SER A 1 114 ? 3.681 3.784 -12.640 1.00 97.94 114 SER A C 1
ATOM 907 O O . SER A 1 114 ? 3.228 3.237 -13.641 1.00 97.94 114 SER A O 1
ATOM 909 N N . TRP A 1 115 ? 4.109 3.079 -11.588 1.00 98.50 115 TRP A N 1
ATOM 910 C CA . TRP A 1 115 ? 3.966 1.623 -11.499 1.00 98.50 115 TRP A CA 1
ATOM 911 C C . TRP A 1 115 ? 2.512 1.251 -11.208 1.00 98.50 115 TRP A C 1
ATOM 913 O O . TRP A 1 115 ? 1.959 0.386 -11.887 1.00 98.50 115 TRP A O 1
ATOM 923 N N . ALA A 1 116 ? 1.876 1.953 -10.265 1.00 98.62 116 ALA A N 1
ATOM 924 C CA . ALA A 1 116 ? 0.469 1.748 -9.928 1.00 98.62 116 ALA A CA 1
ATOM 925 C C . ALA A 1 116 ? -0.442 1.920 -11.152 1.00 98.62 116 ALA A C 1
ATOM 927 O O . ALA A 1 116 ? -1.177 1.003 -11.515 1.00 98.62 116 ALA A O 1
ATOM 928 N N . GLN A 1 117 ? -0.257 3.010 -11.900 1.00 98.25 117 GLN A N 1
ATOM 929 C CA . GLN A 1 117 ? -1.001 3.298 -13.134 1.00 98.25 117 GLN A CA 1
ATOM 930 C C . GLN A 1 117 ? -0.813 2.250 -14.248 1.00 98.25 117 GLN A C 1
ATOM 932 O O . GLN A 1 117 ? -1.586 2.216 -15.203 1.00 98.25 117 GLN A O 1
ATOM 937 N N . GLN A 1 118 ? 0.211 1.395 -14.160 1.00 98.44 118 GLN A N 1
ATOM 938 C CA . GLN A 1 118 ? 0.464 0.317 -15.123 1.00 98.44 118 GLN A CA 1
ATOM 939 C C . GLN A 1 118 ? -0.107 -1.044 -14.689 1.00 98.44 118 GLN A C 1
ATOM 941 O O . GLN A 1 118 ? 0.017 -2.020 -15.443 1.00 98.44 118 GLN A O 1
ATOM 946 N N . GLY A 1 119 ? -0.763 -1.115 -13.527 1.00 98.44 119 GLY A N 1
ATOM 947 C CA . GLY A 1 119 ? -1.359 -2.337 -12.985 1.00 98.44 119 GLY A CA 1
ATOM 948 C C . GLY A 1 119 ? -0.578 -2.962 -11.826 1.00 98.44 119 GLY A C 1
ATOM 949 O O . GLY A 1 119 ? -0.802 -4.135 -11.516 1.00 98.44 119 GLY A O 1
ATOM 950 N N . VAL A 1 120 ? 0.366 -2.237 -11.214 1.00 98.81 120 VAL A N 1
ATOM 951 C CA . VAL A 1 120 ? 1.117 -2.719 -10.042 1.00 98.81 120 VAL A CA 1
ATOM 952 C C . VAL A 1 120 ? 0.432 -2.251 -8.760 1.00 98.81 120 VAL A C 1
ATOM 954 O O . VAL A 1 120 ? 0.630 -1.128 -8.306 1.00 98.81 120 VAL A O 1
ATOM 957 N N . LEU A 1 121 ? -0.333 -3.132 -8.124 1.00 98.81 121 LEU A N 1
ATOM 958 C CA . LEU A 1 121 ? -0.952 -2.848 -6.837 1.00 98.81 121 LEU A CA 1
ATOM 959 C C . LEU A 1 121 ? 0.117 -2.832 -5.728 1.00 98.81 121 LEU A C 1
ATOM 961 O O . LEU A 1 121 ? 0.611 -3.879 -5.305 1.00 98.81 121 LEU A O 1
ATOM 965 N N . LEU A 1 122 ? 0.462 -1.631 -5.260 1.00 98.69 122 LEU A N 1
ATOM 966 C CA . LEU A 1 122 ? 1.449 -1.370 -4.205 1.00 98.69 122 LEU A CA 1
ATOM 967 C C . LEU A 1 122 ? 0.772 -1.320 -2.823 1.00 98.69 122 LEU A C 1
ATOM 969 O O . LEU A 1 122 ? 0.507 -0.240 -2.289 1.00 98.69 122 LEU A O 1
ATOM 973 N N . LEU A 1 123 ? 0.478 -2.484 -2.243 1.00 98.56 123 LEU A N 1
ATOM 974 C CA . LEU A 1 123 ? -0.366 -2.622 -1.054 1.00 98.56 123 LEU A CA 1
ATOM 975 C C . LEU A 1 123 ? 0.456 -2.888 0.216 1.00 98.56 123 LEU A C 1
ATOM 977 O O . LEU A 1 123 ? 1.238 -3.828 0.269 1.00 98.56 123 LEU A O 1
ATOM 981 N N . ASN A 1 124 ? 0.243 -2.111 1.279 1.00 98.12 124 ASN A N 1
ATOM 982 C CA . ASN A 1 124 ? 0.730 -2.482 2.615 1.00 98.12 124 ASN A CA 1
ATOM 983 C C . ASN A 1 124 ? -0.271 -3.417 3.313 1.00 98.12 124 ASN A C 1
ATOM 985 O O . ASN A 1 124 ? -1.473 -3.267 3.108 1.00 98.12 124 ASN A O 1
ATOM 989 N N . SER A 1 125 ? 0.187 -4.329 4.177 1.00 97.00 125 SER A N 1
ATOM 990 C CA . SER A 1 125 ? -0.699 -5.153 5.019 1.00 97.00 125 SER A CA 1
ATOM 991 C C . SER A 1 125 ? -1.448 -4.316 6.063 1.00 97.00 125 SER A C 1
ATOM 993 O O . SER A 1 125 ? -2.616 -4.578 6.361 1.00 97.00 125 SER A O 1
ATOM 995 N N . VAL A 1 126 ? -0.801 -3.263 6.565 1.00 98.25 126 VAL A N 1
ATOM 996 C CA . VAL A 1 126 ? -1.353 -2.240 7.454 1.00 98.25 126 VAL A CA 1
ATOM 997 C C . VAL A 1 126 ? -1.385 -0.905 6.713 1.00 98.25 126 VAL A C 1
ATOM 999 O O . VAL A 1 126 ? -0.369 -0.463 6.187 1.00 98.25 126 VAL A O 1
ATOM 1002 N N . LEU A 1 127 ? -2.539 -0.231 6.658 1.00 98.44 127 LEU A N 1
ATOM 1003 C CA . LEU A 1 127 ? -2.687 0.973 5.818 1.00 98.44 127 LEU A CA 1
ATOM 1004 C C . LEU A 1 127 ? -2.421 2.293 6.546 1.00 98.44 127 LEU A C 1
ATOM 1006 O O . LEU A 1 127 ? -2.364 3.340 5.905 1.00 98.44 127 LEU A O 1
ATOM 1010 N N . THR A 1 128 ? -2.245 2.269 7.868 1.00 98.56 128 THR A N 1
ATOM 1011 C CA . THR A 1 128 ? -1.950 3.473 8.655 1.00 98.56 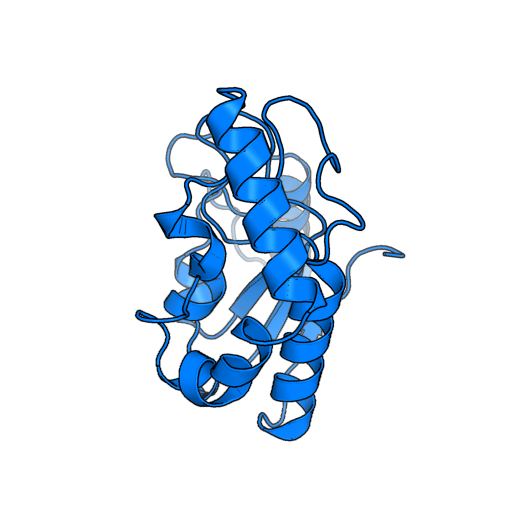128 THR A CA 1
ATOM 1012 C C . THR A 1 128 ? -0.893 3.223 9.721 1.00 98.56 128 THR A C 1
ATOM 1014 O O . THR A 1 128 ? -0.718 2.098 10.170 1.00 98.56 128 THR A O 1
ATOM 1017 N N . VAL A 1 129 ? -0.211 4.276 10.160 1.00 98.44 129 VAL A N 1
ATOM 1018 C CA . VAL A 1 129 ? 0.793 4.235 11.231 1.00 98.44 129 VAL A CA 1
ATOM 1019 C C . VAL A 1 129 ? 0.793 5.552 12.002 1.00 98.44 129 VAL A C 1
ATOM 1021 O O . VAL A 1 129 ? 0.448 6.596 11.457 1.00 98.44 129 VAL A O 1
ATOM 1024 N N . GLU A 1 130 ? 1.174 5.522 13.272 1.00 98.31 130 GLU A N 1
ATOM 1025 C CA . GLU A 1 130 ? 1.368 6.731 14.083 1.00 98.31 130 GLU A CA 1
ATOM 1026 C C . GLU A 1 130 ? 2.761 7.325 13.817 1.00 98.31 130 GLU A C 1
ATOM 1028 O O . GLU A 1 130 ? 3.744 6.595 13.657 1.00 98.31 130 GLU A O 1
ATOM 1033 N N . GLN A 1 131 ? 2.864 8.654 13.763 1.00 98.00 131 GLN A N 1
ATOM 1034 C CA . GLN A 1 131 ? 4.132 9.342 13.528 1.00 98.00 131 GLN A CA 1
ATOM 1035 C C . GLN A 1 131 ? 5.211 8.873 14.513 1.00 98.00 131 GLN A C 1
ATOM 1037 O O . GLN A 1 131 ? 5.035 8.912 15.728 1.00 98.00 131 GLN A O 1
ATOM 1042 N N . GLY A 1 132 ? 6.367 8.476 13.978 1.00 96.88 132 GLY A N 1
ATOM 1043 C CA . GLY A 1 132 ? 7.509 8.038 14.784 1.00 96.88 132 GLY A CA 1
ATOM 1044 C C . GLY A 1 132 ? 7.357 6.660 15.441 1.00 96.88 132 GLY A C 1
ATOM 1045 O O . GLY A 1 132 ? 8.288 6.240 16.122 1.00 96.88 132 GLY A O 1
ATOM 1046 N N . ALA A 1 133 ? 6.247 5.948 15.227 1.00 96.56 133 ALA A N 1
ATOM 1047 C CA . ALA A 1 133 ? 5.960 4.671 15.874 1.00 96.56 133 ALA A CA 1
ATOM 1048 C C . ALA A 1 133 ? 5.662 3.576 14.836 1.00 96.56 133 ALA A C 1
ATOM 1050 O O . ALA A 1 133 ? 4.506 3.262 14.556 1.00 96.56 133 ALA A O 1
ATOM 1051 N N . ALA A 1 134 ? 6.724 2.994 14.270 1.00 94.88 134 ALA A N 1
ATOM 1052 C CA . ALA A 1 134 ? 6.627 1.880 13.324 1.00 94.88 134 ALA A CA 1
ATOM 1053 C C . ALA A 1 134 ? 5.766 0.733 13.885 1.00 94.88 134 ALA A C 1
ATOM 1055 O O . ALA A 1 134 ? 5.872 0.385 15.064 1.00 94.88 134 ALA A O 1
ATOM 1056 N N . GLY A 1 135 ? 4.896 0.166 13.049 1.00 95.88 135 GLY A N 1
ATOM 1057 C CA . GLY A 1 135 ? 4.007 -0.935 13.421 1.00 95.88 135 GLY A CA 1
ATOM 1058 C C . GLY A 1 135 ? 2.932 -0.603 14.467 1.00 95.88 135 GLY A C 1
ATOM 1059 O O . GLY A 1 135 ? 2.239 -1.509 14.926 1.00 95.88 135 GLY A O 1
ATOM 1060 N N . SER A 1 136 ? 2.732 0.663 14.854 1.00 97.75 136 SER A N 1
ATOM 1061 C CA . SER A 1 136 ? 1.818 1.028 15.954 1.00 97.75 136 SER A CA 1
ATOM 1062 C C . SER A 1 136 ? 0.350 0.642 15.732 1.00 97.75 136 SER A C 1
ATOM 1064 O O . SER A 1 136 ? -0.416 0.520 16.693 1.00 97.75 136 SER A O 1
ATOM 1066 N N . HIS A 1 137 ? -0.060 0.451 14.478 1.00 98.25 137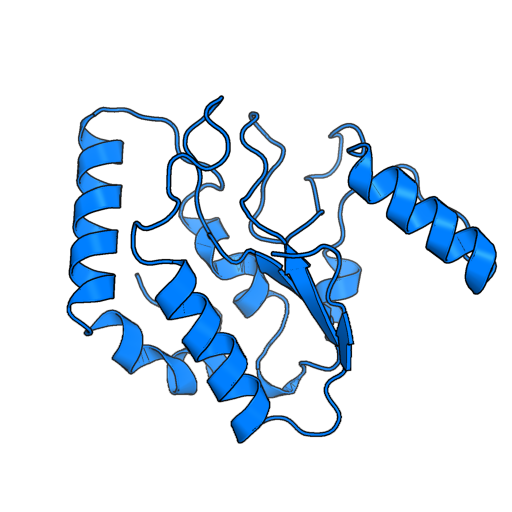 HIS A N 1
ATOM 1067 C CA . HIS A 1 137 ? -1.418 0.059 14.102 1.00 98.25 137 HIS A CA 1
ATOM 1068 C C . HIS A 1 137 ? -1.533 -1.413 13.666 1.00 98.25 137 HIS A C 1
ATOM 1070 O O . HIS A 1 137 ? -2.580 -1.818 13.155 1.00 98.25 137 HIS A O 1
ATOM 1076 N N . GLN A 1 138 ? -0.501 -2.227 13.908 1.00 97.75 138 GLN A N 1
ATOM 1077 C CA . GLN A 1 138 ? -0.585 -3.677 13.737 1.00 97.75 138 GLN A CA 1
ATOM 1078 C C . GLN A 1 138 ? -1.637 -4.287 14.679 1.00 97.75 138 GLN A C 1
ATOM 1080 O O . GLN A 1 138 ? -1.851 -3.837 15.812 1.00 97.75 138 GLN A O 1
ATOM 1085 N N . GLY A 1 139 ? -2.332 -5.309 14.193 1.00 97.31 139 GLY A N 1
ATOM 1086 C CA . GLY A 1 139 ? -3.390 -6.033 14.889 1.00 97.31 139 GLY A CA 1
ATOM 1087 C C . GLY A 1 139 ? -4.658 -5.212 15.125 1.00 97.31 139 GLY A C 1
ATOM 1088 O O . GLY A 1 139 ? -5.521 -5.631 15.901 1.00 97.31 139 GLY A O 1
ATOM 1089 N N . LYS A 1 140 ? -4.795 -4.032 14.504 1.00 98.19 140 LYS A N 1
ATOM 1090 C CA . LYS A 1 140 ? -5.976 -3.164 14.672 1.00 98.19 140 LYS A CA 1
ATOM 1091 C C . LYS A 1 140 ? -7.097 -3.471 13.685 1.00 98.19 140 LYS A C 1
ATOM 1093 O O . LYS A 1 140 ? -8.207 -2.978 13.872 1.00 98.19 140 LYS A O 1
ATOM 1098 N N . GLY A 1 141 ? -6.837 -4.325 12.693 1.00 97.88 141 GLY A N 1
ATOM 1099 C CA . GLY A 1 141 ? -7.843 -4.838 11.763 1.00 97.88 141 GLY A CA 1
ATOM 1100 C C . GLY A 1 141 ? -7.533 -4.587 10.291 1.00 97.88 141 GLY A C 1
ATOM 1101 O O . GLY A 1 141 ? -8.286 -5.069 9.447 1.00 97.88 141 GLY A O 1
ATOM 1102 N N . TRP A 1 142 ? -6.450 -3.871 9.978 1.00 98.38 142 TRP A N 1
ATOM 1103 C CA . TRP A 1 142 ? -6.044 -3.645 8.593 1.00 98.38 142 TRP A CA 1
ATOM 1104 C C . TRP A 1 142 ? -5.637 -4.934 7.896 1.00 98.38 142 TRP A C 1
ATOM 1106 O O . TRP A 1 142 ? -6.058 -5.149 6.768 1.00 98.38 142 TRP A O 1
ATOM 1116 N N . GLU A 1 143 ? -4.928 -5.815 8.593 1.00 98.12 143 GLU A N 1
ATOM 1117 C CA . GLU A 1 143 ? -4.445 -7.087 8.054 1.00 98.12 143 GLU A CA 1
ATOM 1118 C C . GLU A 1 143 ? -5.606 -7.954 7.571 1.00 98.12 143 GLU A C 1
ATOM 1120 O O . GLU A 1 143 ? -5.584 -8.507 6.482 1.00 98.12 143 GLU A O 1
ATOM 1125 N N . ARG A 1 144 ? -6.705 -7.978 8.333 1.00 98.19 144 ARG A N 1
ATOM 1126 C CA . ARG A 1 144 ? -7.913 -8.690 7.913 1.00 98.19 144 ARG A CA 1
ATOM 1127 C C . ARG A 1 144 ? -8.551 -8.069 6.669 1.00 98.19 144 ARG A C 1
ATOM 1129 O O . ARG A 1 144 ? -9.120 -8.787 5.858 1.00 98.19 144 ARG A O 1
ATOM 1136 N N . PHE A 1 145 ? -8.514 -6.746 6.531 1.00 98.44 145 PHE A N 1
ATOM 1137 C CA . PHE A 1 145 ? -9.027 -6.087 5.331 1.00 98.44 145 PHE A CA 1
ATOM 1138 C C . PHE A 1 145 ? -8.155 -6.390 4.111 1.00 98.44 145 PHE A C 1
ATOM 1140 O O . PHE A 1 145 ? -8.688 -6.717 3.056 1.00 98.44 145 PHE A O 1
ATOM 1147 N N . THR A 1 146 ? -6.835 -6.319 4.260 1.00 98.06 146 THR A N 1
ATOM 1148 C CA . THR A 1 146 ? -5.880 -6.577 3.177 1.00 98.06 146 THR A CA 1
ATOM 1149 C C . THR A 1 146 ? -5.825 -8.061 2.797 1.00 98.06 146 THR A C 1
ATOM 1151 O O . THR A 1 146 ? -5.700 -8.369 1.614 1.00 98.06 146 THR A O 1
ATOM 1154 N N . ASP A 1 147 ? -6.091 -8.979 3.729 1.00 98.00 147 ASP A N 1
ATOM 1155 C CA . ASP A 1 147 ? -6.356 -10.393 3.427 1.00 98.00 147 ASP A CA 1
ATOM 1156 C C . ASP A 1 147 ? -7.577 -10.568 2.509 1.00 98.00 147 ASP A C 1
ATOM 1158 O O . ASP A 1 147 ? -7.532 -11.334 1.542 1.00 98.00 147 ASP A O 1
ATOM 1162 N N . GLU A 1 148 ? -8.679 -9.856 2.774 1.00 98.38 148 GLU A N 1
ATOM 1163 C CA . GLU A 1 148 ? -9.864 -9.912 1.907 1.00 98.38 148 GLU A CA 1
ATOM 1164 C C . GLU A 1 148 ? -9.607 -9.273 0.537 1.00 98.38 148 GLU A C 1
ATOM 1166 O O . GLU A 1 148 ? -10.119 -9.765 -0.468 1.00 98.38 148 GLU A O 1
ATOM 1171 N N . VAL A 1 149 ? -8.750 -8.252 0.455 1.00 98.44 149 VAL A N 1
ATOM 1172 C CA . VAL A 1 149 ? -8.270 -7.726 -0.833 1.00 98.44 149 VAL A CA 1
ATOM 1173 C C . VAL A 1 149 ? -7.569 -8.821 -1.638 1.00 98.44 149 VAL A C 1
ATOM 1175 O O . VAL A 1 149 ? -7.922 -9.047 -2.795 1.00 98.44 149 VAL A O 1
ATOM 1178 N N . ILE A 1 150 ? -6.625 -9.546 -1.031 1.00 97.94 150 ILE A N 1
ATOM 1179 C CA . ILE A 1 150 ? -5.903 -10.640 -1.699 1.00 97.94 150 ILE A CA 1
ATOM 1180 C C . ILE A 1 150 ? -6.875 -11.743 -2.141 1.00 97.94 150 ILE A C 1
ATOM 1182 O O . ILE A 1 150 ? -6.765 -12.260 -3.255 1.00 97.94 150 ILE A O 1
ATOM 1186 N N . ARG A 1 151 ? -7.869 -12.085 -1.311 1.00 98.06 151 ARG A N 1
ATOM 1187 C CA . ARG A 1 151 ? -8.914 -13.056 -1.677 1.00 98.06 151 ARG A CA 1
ATOM 1188 C C . ARG A 1 151 ? -9.752 -12.598 -2.864 1.00 98.06 151 ARG A C 1
ATOM 1190 O O . ARG A 1 151 ? -10.024 -13.409 -3.745 1.00 98.06 151 ARG A O 1
ATOM 1197 N N . VAL A 1 152 ? -10.138 -11.323 -2.909 1.00 98.38 152 VAL A N 1
ATOM 1198 C CA . VAL A 1 152 ? -10.875 -10.748 -4.043 1.00 98.38 152 VAL A CA 1
ATOM 1199 C C . VAL A 1 152 ? -10.050 -10.828 -5.324 1.00 98.38 152 VAL A C 1
ATOM 1201 O O . VAL A 1 152 ? -10.582 -11.274 -6.339 1.00 98.38 152 VAL A O 1
ATOM 1204 N N . ILE A 1 153 ? -8.762 -10.473 -5.274 1.00 98.25 153 ILE A N 1
ATOM 1205 C CA . ILE A 1 153 ? -7.855 -10.578 -6.427 1.00 98.25 153 ILE A CA 1
ATOM 1206 C C . ILE A 1 153 ? -7.784 -12.029 -6.908 1.00 98.25 153 ILE A C 1
ATOM 1208 O O . ILE A 1 153 ? -8.023 -12.296 -8.081 1.00 98.25 153 ILE A O 1
ATOM 1212 N N . ASN A 1 154 ? -7.546 -12.980 -6.000 1.00 96.62 154 ASN A N 1
ATOM 1213 C CA . ASN A 1 154 ? -7.466 -14.404 -6.340 1.00 96.62 154 ASN A CA 1
ATOM 1214 C C . ASN A 1 154 ? -8.768 -14.970 -6.927 1.00 96.62 154 ASN A C 1
ATOM 1216 O O . ASN A 1 154 ? -8.730 -15.929 -7.693 1.00 96.62 154 ASN A O 1
ATOM 1220 N N . ALA A 1 155 ? -9.920 -14.411 -6.551 1.00 96.88 155 ALA A N 1
ATOM 1221 C CA . ALA A 1 155 ? -11.221 -14.871 -7.025 1.00 96.88 155 ALA A CA 1
ATOM 1222 C C . ALA A 1 155 ? -11.652 -14.232 -8.354 1.00 96.88 155 ALA A C 1
ATOM 1224 O O . ALA A 1 155 ? -12.404 -14.855 -9.103 1.00 96.88 155 ALA A O 1
ATOM 1225 N N . ARG A 1 156 ? -11.247 -12.984 -8.626 1.00 96.38 156 ARG A N 1
ATOM 1226 C CA . ARG A 1 156 ? -11.787 -12.180 -9.738 1.00 96.38 156 ARG A CA 1
ATOM 1227 C C . ARG A 1 156 ? -10.773 -11.860 -10.830 1.00 96.38 156 ARG A C 1
ATOM 1229 O O . ARG A 1 156 ? -11.177 -11.679 -11.975 1.00 96.38 156 ARG A O 1
ATOM 1236 N N . CYS A 1 157 ? -9.487 -11.809 -10.506 1.00 95.88 157 CYS A N 1
ATOM 1237 C CA . CYS A 1 157 ? -8.429 -11.493 -11.457 1.00 95.88 157 CYS A CA 1
ATOM 1238 C C . CYS A 1 157 ? -7.770 -12.784 -11.966 1.00 95.88 157 CYS A C 1
ATOM 1240 O O . CYS A 1 157 ? -7.703 -13.794 -11.266 1.00 95.88 157 CYS A O 1
ATOM 1242 N N . GLN A 1 158 ? -7.256 -12.753 -13.194 1.00 92.94 158 GLN A N 1
ATOM 1243 C CA . GLN A 1 158 ? -6.515 -13.866 -13.789 1.00 92.94 158 GLN A CA 1
ATOM 1244 C C . GLN A 1 158 ? -5.077 -13.439 -14.079 1.00 92.94 158 GLN A C 1
ATOM 1246 O O . GLN A 1 158 ? -4.826 -12.283 -14.400 1.00 92.94 158 GLN A O 1
ATOM 1251 N N . HIS A 1 159 ? -4.139 -14.386 -13.993 1.00 94.44 159 HIS A N 1
ATOM 1252 C CA . HIS A 1 159 ? -2.723 -14.178 -14.337 1.00 94.44 159 HIS A CA 1
ATOM 1253 C C . HIS A 1 159 ? -2.004 -13.081 -13.529 1.00 94.44 159 HIS A C 1
ATOM 1255 O O . HIS A 1 159 ? -1.042 -12.488 -14.012 1.00 94.44 159 HIS A O 1
ATOM 1261 N N . VAL A 1 160 ? -2.441 -12.838 -12.290 1.00 97.94 160 VAL A N 1
ATOM 1262 C CA . VAL A 1 160 ? -1.797 -11.871 -11.394 1.00 97.94 160 VAL A CA 1
ATOM 1263 C C . VAL A 1 160 ? -0.508 -12.451 -10.814 1.00 97.94 160 VAL A C 1
ATOM 1265 O O . VAL A 1 160 ? -0.494 -13.573 -10.304 1.00 97.94 160 VAL A O 1
ATOM 1268 N N . VAL A 1 161 ? 0.572 -11.673 -10.861 1.00 98.12 161 VAL A N 1
ATOM 1269 C CA . VAL A 1 161 ? 1.863 -12.022 -10.254 1.00 98.12 161 VAL A CA 1
ATOM 1270 C C . VAL A 1 161 ? 1.961 -11.410 -8.859 1.00 98.12 161 VAL A C 1
ATOM 1272 O O . VAL A 1 161 ? 1.833 -10.200 -8.700 1.00 98.12 161 VAL A O 1
ATOM 1275 N N . PHE A 1 162 ? 2.240 -12.227 -7.845 1.00 97.69 162 PHE A N 1
ATOM 1276 C CA . PHE A 1 162 ? 2.490 -11.754 -6.482 1.00 97.69 162 PHE A CA 1
ATOM 1277 C C . PHE A 1 162 ? 3.994 -11.709 -6.198 1.00 97.69 162 PHE A C 1
ATOM 1279 O O . PHE A 1 162 ? 4.677 -12.730 -6.283 1.00 97.69 162 PHE A O 1
ATOM 1286 N N . MET A 1 163 ? 4.507 -10.534 -5.829 1.00 96.56 163 MET A N 1
ATOM 1287 C CA . MET A 1 163 ? 5.879 -10.336 -5.363 1.00 96.56 163 MET A CA 1
ATOM 1288 C C . MET A 1 163 ? 5.888 -10.254 -3.835 1.00 96.56 163 MET A C 1
ATOM 1290 O O . MET A 1 163 ? 5.510 -9.241 -3.242 1.00 96.56 163 MET A O 1
ATOM 1294 N N . LEU A 1 164 ? 6.303 -11.351 -3.204 1.00 94.56 164 LEU A N 1
ATOM 1295 C CA . LEU A 1 164 ? 6.300 -11.524 -1.753 1.00 94.56 164 LEU A CA 1
ATOM 1296 C C . LEU A 1 164 ? 7.732 -11.407 -1.223 1.00 94.56 164 LEU A C 1
ATOM 1298 O O . LEU A 1 164 ? 8.526 -12.342 -1.336 1.00 94.56 164 LEU A O 1
ATOM 1302 N N . TRP A 1 165 ? 8.081 -10.241 -0.681 1.00 93.06 165 TRP A N 1
ATOM 1303 C CA . TRP A 1 165 ? 9.422 -9.971 -0.165 1.00 93.06 165 TRP A CA 1
ATOM 1304 C C . TRP A 1 165 ? 9.453 -9.995 1.363 1.00 93.06 165 TRP A C 1
ATOM 1306 O O . TRP A 1 165 ? 8.884 -9.130 2.026 1.00 93.06 165 TRP A O 1
ATOM 1316 N N . GLY A 1 166 ? 10.195 -10.954 1.917 1.00 86.88 166 GLY A N 1
ATOM 1317 C CA . GLY A 1 166 ? 10.327 -11.155 3.361 1.00 86.88 166 GLY A CA 1
ATOM 1318 C C . GLY A 1 166 ? 9.474 -12.312 3.882 1.00 86.88 166 GLY A C 1
ATOM 1319 O O . GLY A 1 166 ? 8.782 -12.984 3.127 1.00 86.88 166 GLY A O 1
ATOM 1320 N N . SER A 1 167 ? 9.574 -12.575 5.184 1.00 80.75 167 SER A N 1
ATOM 1321 C CA . SER A 1 167 ? 8.875 -13.679 5.860 1.00 80.75 167 SER A CA 1
ATOM 1322 C C . SER A 1 167 ? 7.511 -13.290 6.440 1.00 80.75 167 SER A C 1
ATOM 1324 O O . SER A 1 167 ? 6.983 -14.040 7.258 1.00 80.75 167 SER A O 1
ATOM 1326 N N . TYR A 1 168 ? 7.044 -12.077 6.138 1.00 62.94 168 TYR A N 1
ATOM 1327 C CA . TYR A 1 168 ? 5.863 -11.466 6.745 1.00 62.94 168 TYR A CA 1
ATOM 1328 C C . TYR A 1 168 ? 4.577 -12.079 6.189 1.00 62.94 168 TYR A C 1
ATOM 1330 O O . TYR A 1 168 ? 4.513 -12.252 4.951 1.00 62.94 168 TYR A O 1
#